Protein AF-A0A5K1HKP0-F1 (afdb_monomer_lite)

Foldseek 3Di:
DDDDCVVVVLVVVQVVVCVQQVDGQQDDPDPVSSVVCSVVVDGDCPDVSNVPGDDD

Sequence (56 aa):
AKYDPICDLFSVGVIFHLLALRKPPFPGKEYDEVLSQNRHCKINFSLPDYLQLPEI

Secondary structure (DSSP, 8-state):
----THHHHHHHHHHHHHHHHSS-SS--SSHHHHHHHHHHT---TTSHHHHTSPP-

pLDDT: mean 85.69, std 8.37, range [51.53, 95.12]

InterPro domains:
  IPR011009 Protein kinase-like domain superfamily [SSF56112] (2-48)

Radius of gyration: 12.73 Å; chains: 1; bounding box: 29×29×29 Å

Organism: NCBI:txid210225

Structure (mmCIF, N/CA/C/O backbone):
data_AF-A0A5K1HKP0-F1
#
_entry.id   AF-A0A5K1HKP0-F1
#
loop_
_atom_site.group_PDB
_atom_site.id
_atom_site.type_symbol
_atom_site.label_atom_id
_atom_site.label_alt_id
_atom_site.label_comp_id
_atom_site.label_asym_id
_atom_site.label_entity_id
_atom_site.label_seq_id
_atom_site.pdbx_PDB_ins_code
_atom_site.Cartn_x
_atom_site.Cartn_y
_ato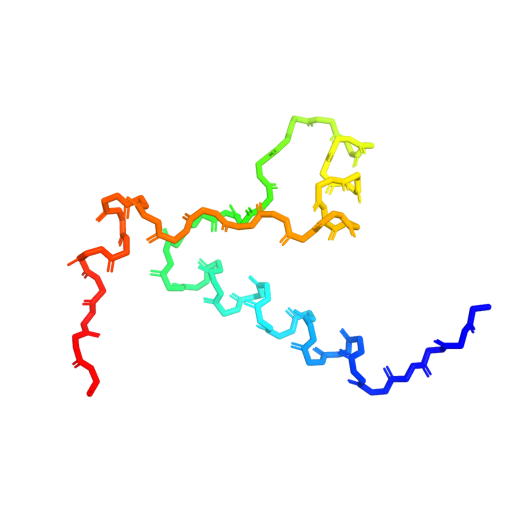m_site.Cartn_z
_atom_site.occupancy
_atom_site.B_iso_or_equiv
_atom_site.auth_seq_id
_atom_site.auth_comp_id
_atom_site.auth_asym_id
_atom_site.auth_atom_id
_atom_site.pdbx_PDB_model_num
ATOM 1 N N . ALA A 1 1 ? 14.107 6.434 -13.672 1.00 51.53 1 ALA A N 1
ATOM 2 C CA . ALA A 1 1 ? 13.033 5.588 -13.120 1.00 51.53 1 ALA A CA 1
ATOM 3 C C . ALA A 1 1 ? 12.465 4.769 -14.265 1.00 51.53 1 ALA A C 1
ATOM 5 O O . ALA A 1 1 ? 12.037 5.366 -15.244 1.00 51.53 1 ALA A O 1
ATOM 6 N N . LYS A 1 2 ? 12.565 3.440 -14.211 1.00 58.97 2 LYS A N 1
ATOM 7 C CA . LYS A 1 2 ? 11.964 2.570 -15.224 1.00 58.97 2 LYS A CA 1
ATOM 8 C C . LYS A 1 2 ? 10.564 2.236 -14.712 1.00 58.97 2 LYS A C 1
ATOM 10 O O . LYS A 1 2 ? 10.442 1.568 -13.693 1.00 58.97 2 LYS A O 1
ATOM 15 N N . TYR A 1 3 ? 9.555 2.862 -15.307 1.00 64.19 3 TYR A N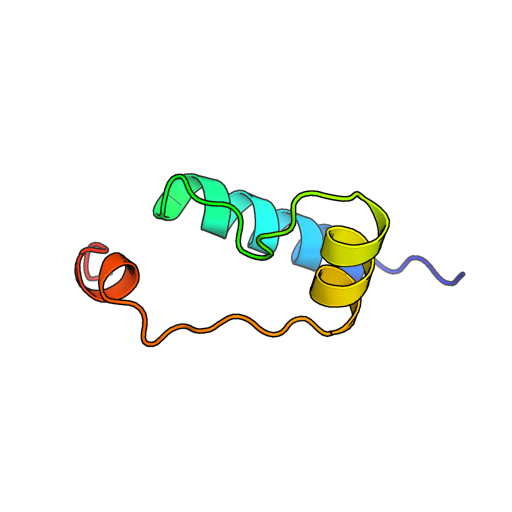 1
ATOM 16 C CA . TYR A 1 3 ? 8.156 2.610 -14.978 1.00 64.19 3 TYR A CA 1
ATOM 17 C C . TYR A 1 3 ? 7.727 1.403 -15.805 1.00 64.19 3 TYR A C 1
ATOM 19 O O . TYR A 1 3 ? 7.697 1.483 -17.031 1.00 64.19 3 TYR A O 1
ATOM 27 N N . ASP A 1 4 ? 7.475 0.289 -15.132 1.00 82.56 4 ASP A N 1
ATOM 28 C CA . ASP A 1 4 ? 6.952 -0.927 -15.746 1.00 82.56 4 ASP A CA 1
ATOM 29 C C . ASP A 1 4 ? 5.473 -1.087 -15.349 1.00 82.56 4 ASP A C 1
ATOM 31 O O . ASP A 1 4 ? 5.085 -0.607 -14.277 1.00 82.56 4 ASP A O 1
ATOM 35 N N . PRO A 1 5 ? 4.651 -1.808 -16.137 1.00 88.50 5 PRO A N 1
ATOM 36 C CA . PRO A 1 5 ? 3.237 -2.075 -15.819 1.00 88.50 5 PRO A CA 1
ATOM 37 C C . PRO A 1 5 ? 3.005 -2.693 -14.428 1.00 88.50 5 PRO A C 1
ATOM 39 O O . PRO A 1 5 ? 1.913 -2.639 -13.869 1.00 88.50 5 PRO A O 1
ATOM 42 N N . ILE A 1 6 ? 4.056 -3.262 -13.835 1.00 88.25 6 ILE A N 1
ATOM 43 C CA . ILE A 1 6 ? 4.081 -3.763 -12.458 1.00 88.25 6 ILE A CA 1
ATOM 44 C C . ILE A 1 6 ? 3.721 -2.663 -11.436 1.00 88.25 6 ILE A C 1
ATOM 46 O O . ILE A 1 6 ? 3.093 -2.966 -10.423 1.00 88.25 6 ILE A O 1
ATOM 50 N N . CYS A 1 7 ? 4.061 -1.392 -11.689 1.00 88.50 7 CYS A N 1
ATOM 51 C CA . CYS A 1 7 ? 3.703 -0.280 -10.798 1.00 88.50 7 CYS A CA 1
ATOM 52 C C . CYS A 1 7 ? 2.188 -0.028 -10.761 1.00 88.50 7 CYS A C 1
ATOM 54 O O . CYS A 1 7 ? 1.638 0.314 -9.708 1.00 88.50 7 CYS A O 1
ATOM 56 N N . ASP A 1 8 ? 1.503 -0.240 -11.887 1.00 90.31 8 ASP A N 1
ATOM 57 C CA . ASP A 1 8 ? 0.049 -0.105 -11.958 1.00 90.31 8 ASP A CA 1
ATOM 58 C C . ASP A 1 8 ? -0.614 -1.234 -11.167 1.00 90.31 8 ASP A C 1
ATOM 60 O O . ASP A 1 8 ? -1.507 -0.981 -10.360 1.00 90.31 8 ASP A O 1
ATOM 64 N N . LEU A 1 9 ? -0.113 -2.468 -11.303 1.00 92.94 9 LEU A N 1
ATOM 65 C CA . LEU A 1 9 ? -0.606 -3.613 -10.533 1.00 92.94 9 LEU A CA 1
ATOM 66 C C . LEU A 1 9 ? -0.407 -3.424 -9.021 1.00 92.94 9 LEU A C 1
ATOM 68 O O . LEU A 1 9 ? -1.304 -3.729 -8.235 1.00 92.94 9 LEU A O 1
ATOM 72 N N . PHE A 1 10 ? 0.737 -2.871 -8.608 1.00 91.31 10 PHE A N 1
ATOM 73 C CA . PHE A 1 10 ? 0.971 -2.505 -7.212 1.00 91.31 10 PHE A CA 1
ATOM 74 C C . PHE A 1 10 ? -0.058 -1.476 -6.719 1.00 91.31 10 PHE A C 1
ATOM 76 O O . PHE A 1 10 ? -0.674 -1.663 -5.669 1.00 91.31 10 PHE A O 1
ATOM 83 N N . SER A 1 11 ? -0.299 -0.424 -7.505 1.00 91.00 11 SER A N 1
ATOM 84 C CA . SER A 1 11 ? -1.274 0.622 -7.177 1.00 91.00 11 SER A CA 1
ATOM 85 C C . SER A 1 11 ? -2.697 0.063 -7.072 1.00 91.00 11 SER A C 1
ATOM 87 O O . SER A 1 11 ? -3.427 0.403 -6.140 1.00 91.00 11 SER A O 1
ATOM 89 N N . VAL A 1 12 ? -3.075 -0.860 -7.964 1.00 95.12 12 VAL A N 1
ATOM 90 C CA . VAL A 1 12 ? -4.351 -1.588 -7.895 1.00 95.12 12 VAL A CA 1
ATOM 91 C C . VAL A 1 12 ? -4.455 -2.400 -6.604 1.00 95.12 12 VAL A C 1
ATOM 93 O O . VAL A 1 12 ? -5.494 -2.349 -5.953 1.00 95.12 12 VAL A O 1
ATOM 96 N N . GLY A 1 13 ? -3.392 -3.091 -6.181 1.00 92.88 13 GLY A N 1
ATOM 97 C CA . GLY A 1 13 ? -3.369 -3.824 -4.910 1.00 92.88 13 GLY A CA 1
ATOM 98 C C . GLY A 1 13 ? -3.586 -2.922 -3.688 1.00 92.88 13 GLY A C 1
ATOM 99 O O . GLY A 1 13 ? -4.354 -3.263 -2.787 1.00 92.88 13 GLY A O 1
ATOM 100 N N . VAL A 1 14 ? -2.976 -1.733 -3.682 1.00 92.31 14 VAL A N 1
ATOM 101 C CA . VAL A 1 14 ? -3.169 -0.725 -2.625 1.00 92.31 14 VAL A CA 1
ATOM 102 C C . VAL A 1 14 ? -4.615 -0.220 -2.590 1.00 92.31 14 VAL A C 1
ATOM 104 O O . VAL A 1 14 ? -5.213 -0.136 -1.515 1.00 92.31 14 VAL A O 1
ATOM 107 N N . ILE A 1 15 ? -5.196 0.079 -3.756 1.00 93.88 15 ILE A N 1
ATOM 108 C CA . ILE A 1 15 ? -6.598 0.502 -3.872 1.00 93.88 15 ILE A CA 1
ATOM 109 C C . ILE A 1 15 ? -7.534 -0.622 -3.418 1.00 93.88 15 ILE A C 1
ATOM 111 O O . ILE A 1 15 ? -8.467 -0.376 -2.658 1.00 93.88 15 ILE A O 1
ATOM 115 N N . PHE A 1 16 ? -7.270 -1.862 -3.826 1.00 93.44 16 PHE A N 1
ATOM 116 C CA . PHE A 1 16 ? -8.061 -3.023 -3.434 1.00 93.44 16 PHE A CA 1
ATOM 117 C C . PHE A 1 16 ? -8.069 -3.227 -1.914 1.00 93.44 16 PHE A C 1
ATOM 119 O O . PHE A 1 16 ? -9.137 -3.378 -1.325 1.00 93.44 16 PHE A O 1
ATOM 126 N N . HIS A 1 17 ? -6.907 -3.143 -1.260 1.00 92.06 17 HIS A N 1
ATOM 127 C CA . HIS A 1 17 ? -6.816 -3.213 0.199 1.00 92.06 17 HIS A CA 1
ATOM 128 C C . HIS A 1 17 ? -7.656 -2.119 0.875 1.00 92.06 17 HIS A C 1
ATOM 130 O O . HIS A 1 17 ? -8.374 -2.381 1.842 1.00 92.06 17 HIS A O 1
ATOM 136 N N . LEU A 1 18 ? -7.595 -0.887 0.356 1.00 91.44 18 LEU A N 1
ATOM 137 C CA . LEU A 1 18 ? -8.403 0.218 0.867 1.00 91.44 18 LEU A CA 1
ATOM 138 C C . LEU A 1 18 ? -9.906 -0.051 0.708 1.00 91.44 18 LEU A C 1
ATOM 140 O O . LEU A 1 18 ? -10.674 0.255 1.617 1.00 91.44 18 LEU A O 1
ATOM 144 N N . LEU A 1 19 ? -10.335 -0.636 -0.411 1.00 92.50 19 LEU A N 1
ATOM 145 C CA . LEU A 1 19 ? -11.738 -0.983 -0.646 1.00 92.50 19 LEU A CA 1
ATOM 146 C C . LEU A 1 19 ? -12.223 -2.105 0.280 1.00 92.50 19 LEU A C 1
ATOM 148 O O . LEU A 1 19 ? -13.325 -2.000 0.819 1.00 92.50 19 LEU A O 1
ATOM 152 N N . ALA A 1 20 ? -11.400 -3.135 0.482 1.00 90.75 20 ALA A N 1
ATOM 153 C CA . ALA A 1 20 ? -11.735 -4.306 1.287 1.00 90.75 20 ALA A CA 1
ATOM 154 C C . ALA A 1 20 ? -11.835 -3.978 2.785 1.00 90.75 20 ALA A C 1
ATOM 156 O O . ALA A 1 20 ? -12.797 -4.364 3.442 1.00 90.75 20 ALA A O 1
ATOM 157 N N . LEU A 1 21 ? -10.865 -3.232 3.320 1.00 90.12 21 LEU A N 1
ATOM 158 C CA . LEU A 1 21 ? -10.736 -3.001 4.765 1.00 90.12 21 LEU A CA 1
ATOM 159 C C . LEU A 1 21 ? -11.151 -1.596 5.202 1.00 90.12 21 LEU A C 1
ATOM 161 O O . LEU A 1 21 ? -11.151 -1.302 6.397 1.00 90.12 21 LEU A O 1
ATOM 165 N N . ARG A 1 22 ? -11.466 -0.701 4.251 1.00 88.75 22 ARG A N 1
ATOM 166 C CA . ARG A 1 22 ? -11.737 0.734 4.489 1.00 88.75 22 ARG A CA 1
ATOM 167 C C . ARG A 1 22 ? -10.583 1.452 5.207 1.00 88.75 22 ARG A C 1
ATOM 169 O O . ARG A 1 22 ? -10.773 2.539 5.749 1.00 88.75 22 ARG A O 1
ATOM 176 N N . LYS A 1 23 ? -9.386 0.857 5.205 1.00 86.44 23 LYS A N 1
ATOM 177 C CA . LYS A 1 23 ? -8.176 1.349 5.873 1.00 86.44 23 LYS A CA 1
ATOM 178 C C . LYS A 1 23 ? -6.995 1.338 4.898 1.00 86.44 23 LYS A C 1
ATOM 180 O O . LYS A 1 23 ? -6.869 0.399 4.105 1.00 86.44 23 LYS A O 1
ATOM 185 N N . PRO A 1 24 ? -6.119 2.356 4.942 1.00 86.44 24 PRO A N 1
ATOM 186 C CA . PRO A 1 24 ? -4.925 2.374 4.111 1.00 86.44 24 PRO A CA 1
ATOM 187 C C . PRO A 1 24 ? -3.956 1.257 4.541 1.00 86.4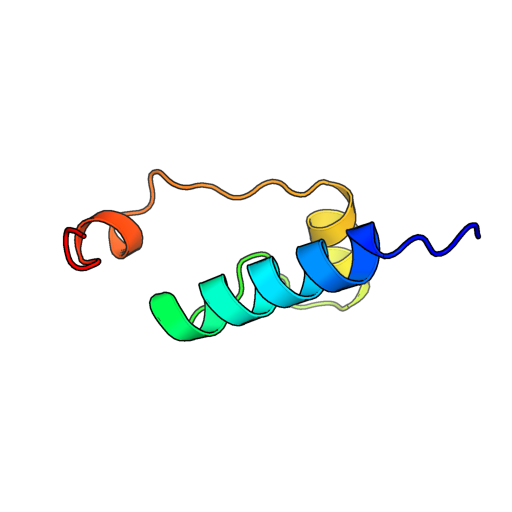4 24 PRO A C 1
ATOM 189 O O . PRO A 1 24 ? -3.779 1.046 5.742 1.00 86.44 24 PRO A O 1
ATOM 192 N N . PRO A 1 25 ? -3.294 0.563 3.596 1.00 87.00 25 PRO A N 1
ATOM 193 C CA . PRO A 1 25 ? -2.313 -0.481 3.918 1.00 87.00 25 PRO A CA 1
ATOM 194 C C . PRO A 1 25 ? -1.044 0.063 4.586 1.00 87.00 25 PRO A C 1
ATOM 196 O O . PRO A 1 25 ? -0.372 -0.660 5.316 1.00 87.00 25 PRO A O 1
ATOM 199 N N . PHE A 1 26 ? -0.724 1.341 4.354 1.00 89.62 26 PHE A N 1
ATOM 200 C CA . PHE A 1 26 ? 0.454 2.019 4.893 1.00 89.62 26 PHE A CA 1
ATOM 201 C C . PHE A 1 26 ? 0.015 3.198 5.771 1.00 89.62 26 PHE A C 1
ATOM 203 O O . PHE A 1 26 ? -0.179 4.303 5.259 1.00 89.62 26 PHE A O 1
ATOM 210 N N . PRO A 1 27 ? -0.203 2.983 7.079 1.00 81.31 27 PRO A N 1
ATOM 211 C CA . PRO A 1 27 ? -0.555 4.059 7.991 1.00 81.31 27 PRO A CA 1
ATOM 212 C C . PRO A 1 27 ? 0.661 4.959 8.255 1.00 81.31 27 PRO A C 1
ATOM 214 O O . PRO A 1 27 ? 1.752 4.482 8.559 1.00 81.31 27 PRO A O 1
ATOM 217 N N . GLY A 1 28 ? 0.455 6.267 8.172 1.00 83.06 28 GLY A N 1
ATOM 218 C CA . GLY A 1 28 ? 1.430 7.306 8.501 1.00 83.06 28 GLY A CA 1
ATOM 219 C C . GLY A 1 28 ? 0.706 8.646 8.583 1.00 83.06 28 GLY A C 1
ATOM 220 O O . GLY A 1 28 ? -0.322 8.821 7.924 1.00 83.06 28 GLY A O 1
ATOM 221 N N . LYS A 1 29 ? 1.178 9.560 9.435 1.00 81.88 29 LYS A N 1
ATOM 222 C CA . LYS A 1 29 ? 0.586 10.908 9.526 1.00 81.88 29 LYS A CA 1
ATOM 223 C C . LYS A 1 29 ? 1.232 11.847 8.523 1.00 81.88 29 LYS A C 1
ATOM 225 O O . LYS A 1 29 ? 0.540 12.637 7.890 1.00 81.88 29 LYS A O 1
ATOM 230 N N . GLU A 1 30 ? 2.544 11.711 8.374 1.00 89.88 30 GLU A N 1
ATOM 231 C CA . GLU A 1 30 ? 3.346 12.533 7.483 1.00 89.88 30 GLU A CA 1
ATOM 232 C C . GLU A 1 30 ? 3.568 11.836 6.138 1.00 89.88 30 GLU A C 1
ATOM 234 O O . GLU A 1 30 ? 3.680 10.610 6.045 1.00 89.88 30 GLU A O 1
ATOM 239 N N . TYR A 1 31 ? 3.675 12.636 5.079 1.00 87.12 31 TYR A N 1
ATOM 240 C CA . TYR A 1 31 ? 3.878 12.139 3.717 1.00 87.12 31 TYR A CA 1
ATOM 241 C 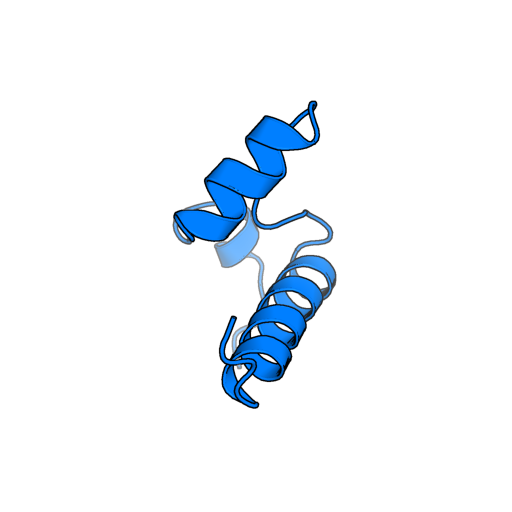C . TYR A 1 31 ? 5.124 11.247 3.593 1.00 87.12 31 TYR A C 1
ATOM 243 O O . TYR A 1 31 ? 5.065 10.175 2.986 1.00 87.12 31 TYR A O 1
ATOM 251 N N . ASP A 1 32 ? 6.237 11.649 4.212 1.00 89.12 32 ASP A N 1
ATOM 252 C CA . ASP A 1 32 ? 7.501 10.909 4.143 1.00 89.12 32 ASP A CA 1
ATOM 253 C C . ASP A 1 32 ? 7.427 9.543 4.838 1.00 89.12 32 ASP A C 1
ATOM 255 O O . ASP A 1 32 ? 8.041 8.576 4.377 1.00 89.12 32 ASP A O 1
ATOM 259 N N . GLU A 1 33 ? 6.632 9.429 5.906 1.00 87.94 33 GLU A N 1
ATOM 260 C CA . GLU A 1 33 ? 6.387 8.161 6.598 1.00 87.94 33 GLU A CA 1
ATOM 261 C C . GLU A 1 33 ? 5.601 7.204 5.705 1.00 87.94 33 GLU A C 1
ATOM 263 O O . GLU A 1 33 ? 6.011 6.057 5.520 1.00 87.94 33 GLU A O 1
ATOM 268 N N . VAL A 1 34 ? 4.513 7.688 5.096 1.00 88.81 34 VAL A N 1
ATOM 269 C CA . VAL A 1 34 ? 3.688 6.899 4.169 1.00 88.81 34 VAL A CA 1
ATOM 270 C C . VAL A 1 34 ? 4.516 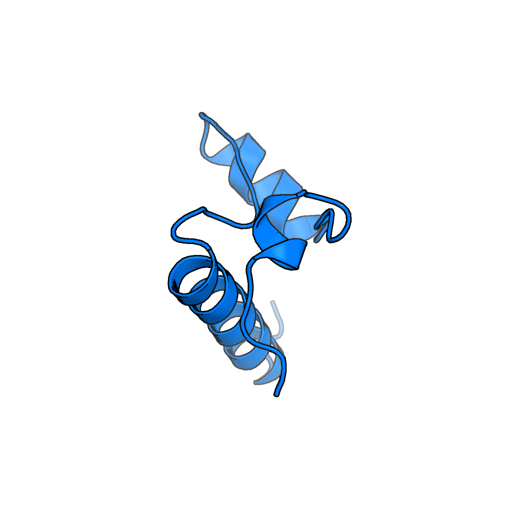6.453 2.968 1.00 88.81 34 VAL A C 1
ATOM 272 O O . VAL A 1 34 ? 4.471 5.284 2.586 1.00 88.81 34 VAL A O 1
ATOM 275 N N . LEU A 1 35 ? 5.323 7.348 2.394 1.00 89.19 35 LEU A N 1
ATOM 276 C CA . LEU A 1 35 ? 6.187 7.040 1.258 1.00 89.19 35 LEU A CA 1
ATOM 277 C C . LEU A 1 35 ? 7.276 6.022 1.626 1.00 89.19 35 LEU A C 1
ATOM 279 O O . LEU A 1 35 ? 7.584 5.124 0.839 1.00 89.19 35 LEU A O 1
ATOM 283 N N . SER A 1 36 ? 7.856 6.139 2.822 1.00 90.19 36 SER A N 1
ATOM 284 C CA . SER A 1 36 ? 8.805 5.158 3.344 1.00 90.19 36 SER A CA 1
ATOM 285 C C . SER A 1 36 ? 8.144 3.790 3.518 1.00 90.19 36 SER A C 1
ATOM 287 O O . SER A 1 36 ? 8.666 2.799 3.012 1.00 90.19 36 SER A O 1
ATOM 289 N N . GLN A 1 37 ? 6.974 3.719 4.155 1.00 87.56 37 GLN A N 1
ATOM 290 C CA . GLN A 1 37 ? 6.244 2.463 4.362 1.00 87.56 37 GLN A CA 1
ATOM 291 C C . GLN A 1 37 ? 5.805 1.819 3.043 1.00 87.56 37 GLN A C 1
ATOM 293 O O . GLN A 1 37 ? 5.965 0.613 2.872 1.00 87.56 37 GLN A O 1
ATOM 298 N N . ASN A 1 38 ? 5.343 2.625 2.083 1.00 89.00 38 ASN A N 1
ATOM 299 C CA . ASN A 1 38 ? 4.991 2.177 0.739 1.00 89.00 38 ASN A CA 1
ATOM 300 C C . ASN A 1 38 ? 6.201 1.527 0.041 1.00 89.00 38 ASN A C 1
ATOM 302 O O . ASN A 1 38 ? 6.106 0.393 -0.424 1.00 89.00 38 ASN A O 1
ATOM 306 N N . ARG A 1 39 ? 7.381 2.168 0.092 1.00 87.62 39 ARG A N 1
ATOM 307 C CA . ARG A 1 39 ? 8.629 1.589 -0.442 1.00 87.62 39 ARG A CA 1
ATOM 308 C C . ARG A 1 39 ? 9.044 0.290 0.246 1.00 87.62 39 ARG A C 1
ATOM 310 O O . ARG A 1 39 ? 9.589 -0.589 -0.412 1.00 87.62 39 ARG A O 1
ATOM 317 N N . HIS A 1 40 ? 8.820 0.172 1.553 1.00 89.19 40 HIS A N 1
ATOM 318 C CA . HIS A 1 40 ? 9.137 -1.049 2.295 1.00 89.19 40 HIS A CA 1
ATOM 319 C C . HIS A 1 40 ? 8.096 -2.158 2.097 1.00 89.19 40 HIS A C 1
ATOM 321 O O . HIS A 1 40 ? 8.400 -3.312 2.389 1.00 89.19 40 HIS A O 1
ATOM 327 N N . CYS A 1 41 ? 6.887 -1.821 1.633 1.00 87.50 41 CYS A N 1
ATOM 328 C CA . CYS A 1 41 ? 5.780 -2.742 1.384 1.00 87.50 41 CYS A CA 1
ATOM 329 C C . CYS A 1 41 ? 5.523 -3.725 2.549 1.00 87.50 41 CYS A C 1
ATOM 331 O O . CYS A 1 41 ? 5.257 -4.911 2.352 1.00 87.50 41 CYS A O 1
ATOM 333 N N . LYS A 1 42 ? 5.614 -3.243 3.796 1.00 83.69 42 LYS A N 1
ATOM 334 C CA . LYS A 1 42 ? 5.356 -4.060 4.990 1.00 83.69 42 LYS A CA 1
ATOM 335 C C . LYS A 1 42 ? 3.880 -3.996 5.366 1.00 83.69 42 LYS A C 1
ATOM 337 O O . LYS A 1 42 ? 3.462 -3.100 6.091 1.00 83.69 42 LYS A O 1
ATOM 342 N N . ILE A 1 43 ? 3.108 -4.966 4.887 1.00 86.00 43 ILE A N 1
ATOM 343 C CA . ILE A 1 43 ? 1.690 -5.121 5.223 1.00 86.00 43 ILE A CA 1
ATOM 344 C C . ILE A 1 43 ? 1.550 -6.255 6.241 1.00 86.00 43 ILE A C 1
ATOM 346 O O . ILE A 1 43 ? 2.065 -7.353 6.034 1.00 86.00 43 ILE A O 1
ATOM 350 N N . ASN A 1 44 ? 0.870 -5.988 7.357 1.00 85.19 44 ASN A N 1
ATOM 351 C CA . ASN A 1 44 ? 0.584 -6.999 8.370 1.00 85.19 44 ASN A CA 1
ATOM 352 C C . ASN A 1 44 ? -0.796 -7.621 8.119 1.00 85.19 44 ASN A C 1
ATOM 354 O O . ASN A 1 44 ? -1.813 -7.036 8.484 1.00 85.19 44 ASN A O 1
ATOM 358 N N . PHE A 1 45 ? -0.813 -8.812 7.524 1.00 84.31 45 PHE A N 1
ATOM 359 C CA . PHE A 1 45 ? -2.038 -9.567 7.235 1.00 84.31 45 PHE A CA 1
ATOM 360 C C . PHE A 1 45 ? -2.621 -10.297 8.454 1.00 84.31 45 PHE A C 1
ATOM 362 O O . PHE A 1 45 ? -3.716 -10.839 8.377 1.00 84.31 45 PHE A O 1
ATOM 369 N N . SER A 1 46 ? -1.926 -10.293 9.595 1.00 85.12 46 SER A N 1
ATOM 370 C CA . SER A 1 46 ? -2.397 -10.928 10.832 1.00 85.12 46 SER A CA 1
ATOM 371 C C . SER A 1 46 ? -3.372 -10.051 11.626 1.00 85.12 46 SER A C 1
ATOM 373 O O . SER A 1 46 ? -3.723 -10.390 12.756 1.00 85.12 46 SER A O 1
ATOM 375 N N . LEU A 1 47 ? -3.769 -8.890 11.092 1.00 83.88 47 LEU A N 1
ATOM 376 C CA . LEU A 1 47 ? -4.708 -8.006 11.776 1.00 83.88 47 LEU A CA 1
ATOM 377 C C . LEU A 1 47 ? -6.115 -8.631 11.811 1.00 83.88 47 LEU A C 1
ATOM 379 O O . LEU A 1 47 ? -6.538 -9.236 10.826 1.00 83.88 47 LEU A O 1
ATOM 383 N N . PRO A 1 48 ? -6.885 -8.431 12.899 1.00 85.81 48 PRO A N 1
ATOM 384 C CA . PRO A 1 48 ? -8.240 -8.974 13.017 1.00 85.81 48 PRO A CA 1
ATOM 385 C C . PRO A 1 48 ? -9.178 -8.538 11.889 1.00 85.81 48 PRO A C 1
ATOM 387 O O . PRO A 1 48 ? -10.101 -9.271 11.550 1.00 85.81 48 PRO A O 1
ATOM 390 N N . ASP A 1 49 ? -8.924 -7.371 11.288 1.00 85.31 49 ASP A N 1
ATOM 391 C CA . ASP A 1 49 ? -9.721 -6.843 10.179 1.00 85.31 49 ASP A CA 1
ATOM 392 C C . ASP A 1 49 ? -9.740 -7.804 8.971 1.00 85.31 49 ASP A C 1
ATOM 394 O O . ASP A 1 49 ? -10.739 -7.880 8.262 1.00 85.31 49 ASP A O 1
ATOM 398 N N . TYR A 1 50 ? -8.671 -8.584 8.759 1.00 86.69 50 TYR A 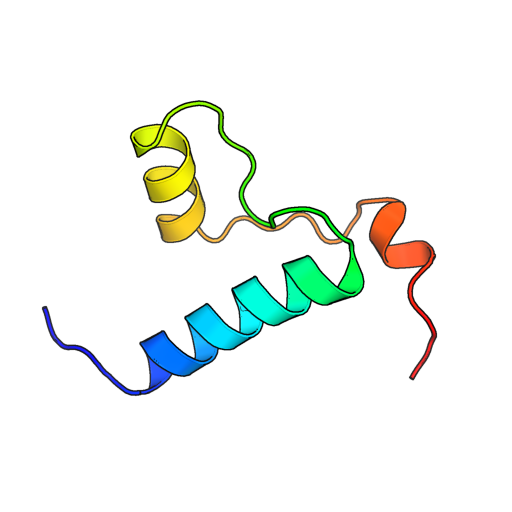N 1
ATOM 399 C CA . TYR A 1 50 ? -8.604 -9.570 7.673 1.00 86.69 50 TYR A CA 1
ATOM 400 C C . TYR A 1 50 ? -9.428 -10.828 7.952 1.00 86.69 50 TYR A C 1
ATOM 402 O O . TYR A 1 50 ? -9.874 -11.474 7.012 1.00 86.69 50 TYR A O 1
ATOM 410 N N . LEU A 1 51 ? -9.666 -11.162 9.225 1.00 85.19 51 LEU A N 1
ATOM 411 C CA . LEU A 1 51 ? -10.483 -12.317 9.618 1.00 85.19 51 LEU A CA 1
ATOM 412 C C . LEU A 1 51 ? -11.978 -12.090 9.357 1.00 85.19 51 LEU A C 1
ATOM 414 O O . LEU A 1 51 ? -12.758 -13.034 9.376 1.00 85.19 51 LEU A O 1
ATOM 418 N N . GLN A 1 52 ? -12.381 -10.833 9.161 1.00 84.81 52 GLN A N 1
ATOM 419 C CA . GLN A 1 52 ? -13.764 -10.442 8.882 1.00 84.81 52 GLN A CA 1
ATOM 420 C C . GLN A 1 52 ? -14.068 -10.373 7.381 1.00 84.81 52 GLN A C 1
ATOM 422 O O . GLN A 1 52 ? -15.205 -10.089 6.999 1.00 84.81 52 GLN A O 1
ATOM 427 N N . LEU A 1 53 ? -13.061 -10.588 6.528 1.00 84.25 53 LEU A N 1
ATOM 428 C CA . LEU A 1 53 ? -13.255 -10.608 5.087 1.00 84.25 53 LEU A CA 1
ATOM 429 C C . LEU A 1 53 ? -14.023 -11.875 4.678 1.00 84.25 53 LEU A C 1
ATOM 431 O O . LEU A 1 53 ? -13.820 -12.932 5.274 1.00 84.25 53 LEU A O 1
ATOM 435 N N . PRO A 1 54 ? -14.908 -11.782 3.671 1.00 82.25 54 PRO A N 1
ATOM 436 C CA . PRO A 1 54 ? -15.627 -12.944 3.170 1.00 82.25 54 PRO A CA 1
ATOM 437 C C . PRO A 1 54 ? -14.644 -13.981 2.611 1.00 82.25 54 PRO A C 1
ATOM 439 O O . PRO A 1 54 ? -13.729 -13.629 1.863 1.00 82.25 54 PRO A O 1
ATOM 442 N N . GLU A 1 55 ? -14.852 -15.251 2.962 1.00 75.44 55 GLU A N 1
ATOM 443 C CA . GLU A 1 55 ? -14.169 -16.366 2.304 1.00 75.44 55 GLU A CA 1
ATOM 444 C C . GLU A 1 55 ? -14.651 -16.443 0.847 1.00 75.44 55 GLU A C 1
ATOM 446 O O . GLU A 1 55 ? -15.854 -16.365 0.579 1.00 75.44 55 GLU A O 1
ATOM 451 N N . ILE A 1 56 ? -13.696 -16.510 -0.084 1.00 60.69 56 ILE A N 1
ATOM 452 C CA . ILE A 1 56 ? -13.928 -16.587 -1.535 1.00 60.69 56 ILE A CA 1
ATOM 453 C C . ILE A 1 56 ? -13.930 -18.053 -1.959 1.00 60.69 56 ILE A C 1
ATOM 455 O O . ILE A 1 56 ? -13.008 -18.776 -1.517 1.00 60.69 56 ILE A O 1
#